Protein AF-A0A9R1WHS9-F1 (afdb_monomer)

Mean predicted aligned error: 9.02 Å

InterPro domains:
  IPR008528 Protein unc-13 homologue [PTHR31280] (26-143)
  IPR014772 Mammalian uncoordinated homology 13, domain 2 [PS51259] (1-86)
  IPR057984 PATROL1-like, C-terminal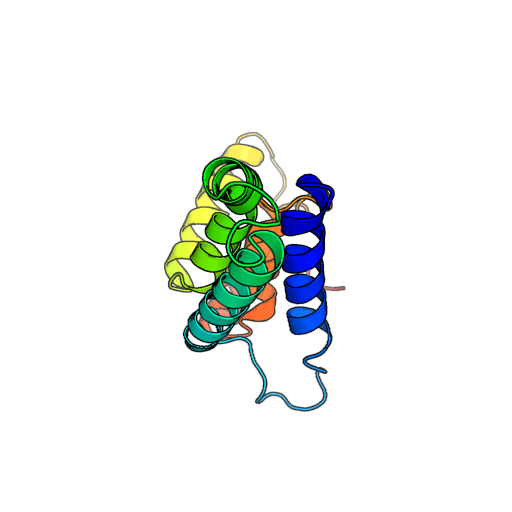 [PF25761] (26-144)

Radius of gyration: 17.11 Å; Cα contacts (8 Å, |Δi|>4): 121; chains: 1; bounding box: 42×26×51 Å

Secondary structure (DSSP, 8-state):
--TTHHHHHHHHHHHHHHHSS-TT-TT----TTHHHHHHHHHHHHHHHHHGGGTS--HHHHHHHTHHHHHHHHHHHS-HHHHHHHHHHHHHHHTTT---SSPPPPP--S---TT-HHHHHHHHHHT--HHHHHHHHH-TTS----

Sequence (145 aa):
MHPTLLPDLVLALIDVFSITQPKSNPAVVFTIQDSRGIEDDFKVIKDLFFANGDGLSMDVINKFSIVVRDVILLFGMETEAVVERFRWLTLEAYRSSPKSRLPLPATTGQWSLNDLNTLLRVLCYRNDDSVSKFFKKADNFPKKI

Foldseek 3Di:
DDLLVLCVVLVVVVVCVLPVQDPPDPPDFLALVCLVVSVVVSVVSLCVQCVVVPHDDPVSNVVSCPLVVLLSVLSNDDLVVLLVLLVVLQCVVCVPPPDLAREQFPPPVDGDNNGNNSSVSSLVRRPDPVSVVSVVVSPRYDPDD

Solvent-accessible surface area (backbone atoms only — not comparable to full-atom values): 8554 Å² total; per-residue (Å²): 134,69,70,73,51,55,37,54,51,52,52,49,48,50,53,46,57,66,60,72,50,57,90,83,44,101,83,68,53,56,45,54,72,52,27,53,55,54,51,52,52,49,50,54,53,51,48,62,49,22,44,94,72,79,47,48,55,68,68,59,52,55,64,46,36,48,59,50,53,42,50,45,48,60,48,50,46,59,69,66,60,54,50,52,52,46,50,53,54,47,49,66,77,44,70,84,58,93,59,85,49,54,75,78,59,70,85,76,90,63,77,43,86,85,37,62,42,39,48,50,50,55,50,64,46,36,71,38,71,68,51,52,50,47,58,62,71,40,78,24,54,79,94,74,133

Organism: Lactuca sativa (NCBI:txid4236)

pLDDT: mean 76.56, std 14.59, range [34.72, 94.06]

Structure (mmCIF, N/CA/C/O backbone):
data_AF-A0A9R1WHS9-F1
#
_entry.id   AF-A0A9R1WHS9-F1
#
loop_
_atom_site.group_PDB
_atom_site.id
_atom_site.type_symbol
_atom_site.label_atom_id
_atom_site.label_alt_id
_atom_site.label_comp_id
_atom_site.label_asym_id
_atom_site.label_entity_id
_atom_site.label_seq_id
_atom_site.pdbx_PDB_ins_code
_atom_site.Cartn_x
_atom_site.Cartn_y
_atom_site.Cartn_z
_atom_site.occupancy
_atom_site.B_iso_or_equiv
_atom_site.auth_seq_id
_atom_site.auth_comp_id
_atom_site.auth_asym_id
_atom_site.auth_atom_id
_atom_site.pdbx_PDB_model_num
ATOM 1 N N . MET A 1 1 ? 11.986 7.798 -19.659 1.00 65.06 1 MET A N 1
ATOM 2 C CA . MET A 1 1 ? 10.933 7.564 -18.646 1.00 65.06 1 MET A CA 1
ATOM 3 C C . MET A 1 1 ? 11.434 8.085 -17.305 1.00 65.06 1 MET A C 1
ATOM 5 O O . MET A 1 1 ? 12.583 7.809 -16.986 1.00 65.06 1 MET A O 1
ATOM 9 N N . HIS A 1 2 ? 10.664 8.890 -16.566 1.00 80.06 2 HIS A N 1
ATOM 10 C CA . HIS A 1 2 ? 11.130 9.426 -15.278 1.00 80.06 2 HIS A CA 1
ATOM 11 C C . HIS A 1 2 ? 10.824 8.425 -14.149 1.00 80.06 2 HIS A C 1
ATOM 13 O O . HIS A 1 2 ? 9.677 7.992 -14.034 1.00 80.06 2 HIS A O 1
ATOM 19 N N . PRO A 1 3 ? 11.803 8.039 -13.315 1.00 73.44 3 PRO A N 1
ATOM 20 C CA . PRO A 1 3 ? 11.651 6.917 -12.387 1.00 73.44 3 PRO A CA 1
ATOM 21 C C . PRO A 1 3 ? 10.694 7.195 -11.219 1.00 73.44 3 PRO A C 1
ATOM 23 O O . PRO A 1 3 ? 10.110 6.261 -10.678 1.00 73.44 3 PRO A O 1
ATOM 26 N N . THR A 1 4 ? 10.470 8.464 -10.863 1.00 81.19 4 THR A N 1
ATOM 27 C CA . THR A 1 4 ? 9.506 8.831 -9.808 1.00 81.19 4 THR A CA 1
ATOM 28 C C . THR A 1 4 ? 8.052 8.630 -10.228 1.00 81.19 4 THR A C 1
ATOM 30 O O . THR A 1 4 ? 7.197 8.528 -9.364 1.00 81.19 4 THR A O 1
ATOM 33 N N . LEU A 1 5 ? 7.765 8.531 -11.533 1.00 82.81 5 LEU A N 1
ATOM 34 C CA . LEU A 1 5 ? 6.397 8.342 -12.025 1.00 82.81 5 LEU A CA 1
ATOM 35 C C . LEU A 1 5 ? 5.852 6.947 -11.712 1.00 82.81 5 LEU A C 1
ATOM 37 O O . LEU A 1 5 ? 4.642 6.759 -11.718 1.00 82.81 5 LEU A O 1
ATOM 41 N N . LEU A 1 6 ? 6.729 5.968 -11.465 1.00 82.62 6 LEU A N 1
ATOM 42 C CA . LEU A 1 6 ? 6.330 4.600 -11.151 1.00 82.62 6 LEU A CA 1
ATOM 43 C C . LEU A 1 6 ? 5.479 4.530 -9.869 1.00 82.62 6 LEU A C 1
ATOM 45 O O . LEU A 1 6 ? 4.345 4.060 -9.956 1.00 82.62 6 LEU A O 1
ATOM 49 N N . PRO A 1 7 ? 5.966 4.983 -8.694 1.00 79.69 7 PRO A N 1
ATOM 50 C CA . PRO A 1 7 ? 5.157 4.963 -7.481 1.00 79.69 7 PRO A CA 1
ATOM 51 C C . PRO A 1 7 ? 3.916 5.848 -7.603 1.00 79.69 7 PRO A C 1
ATOM 53 O O . PRO A 1 7 ? 2.846 5.413 -7.191 1.00 79.69 7 PRO A O 1
ATOM 56 N N . ASP A 1 8 ? 4.020 7.026 -8.221 1.00 83.62 8 ASP A N 1
ATOM 57 C CA . ASP A 1 8 ? 2.880 7.937 -8.385 1.00 83.62 8 ASP A CA 1
ATOM 58 C C . ASP A 1 8 ? 1.750 7.290 -9.200 1.00 83.62 8 ASP A C 1
ATOM 60 O O . ASP A 1 8 ? 0.587 7.339 -8.802 1.00 83.62 8 ASP A O 1
ATOM 64 N N . LEU A 1 9 ? 2.091 6.628 -10.312 1.00 82.62 9 LEU A N 1
ATOM 65 C CA . LEU A 1 9 ? 1.131 5.932 -11.164 1.00 82.62 9 LEU A CA 1
ATOM 66 C C . LEU A 1 9 ? 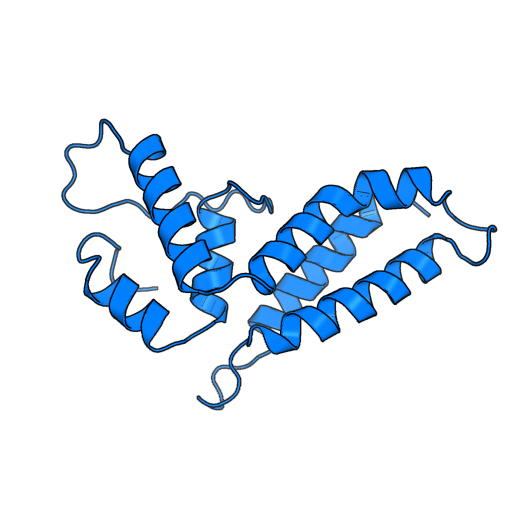0.455 4.780 -10.421 1.00 82.62 9 LEU A C 1
ATOM 68 O O . LEU A 1 9 ? -0.769 4.679 -10.433 1.00 82.62 9 LEU A O 1
ATOM 72 N N . VAL A 1 10 ? 1.235 3.907 -9.780 1.00 79.62 10 VAL A N 1
ATOM 73 C CA . VAL A 1 10 ? 0.672 2.714 -9.133 1.00 79.62 10 VAL A CA 1
ATOM 74 C C . VAL A 1 10 ? -0.180 3.097 -7.927 1.00 79.62 10 VAL A C 1
ATOM 76 O O . VAL A 1 10 ? -1.269 2.560 -7.753 1.00 79.62 10 VAL A O 1
ATOM 79 N N . LEU A 1 11 ? 0.266 4.056 -7.113 1.00 81.88 11 LEU A N 1
ATOM 80 C CA . LEU A 1 11 ? -0.497 4.511 -5.951 1.00 81.88 11 LEU A CA 1
ATOM 81 C C . LEU A 1 11 ? -1.773 5.248 -6.370 1.00 81.88 11 LEU A C 1
ATOM 83 O O . LEU A 1 11 ? -2.818 5.021 -5.766 1.00 81.88 11 LEU A O 1
ATOM 87 N N . ALA A 1 12 ? -1.729 6.047 -7.441 1.00 82.00 12 ALA A N 1
ATOM 88 C CA . ALA A 1 12 ? -2.932 6.650 -8.007 1.00 82.00 12 ALA A CA 1
ATOM 89 C C . ALA A 1 12 ? -3.913 5.589 -8.529 1.00 82.00 12 ALA A C 1
ATOM 91 O O . ALA A 1 12 ? -5.116 5.722 -8.318 1.00 82.00 12 ALA A O 1
ATOM 92 N N . LEU A 1 13 ? -3.424 4.518 -9.165 1.00 78.00 13 LEU A N 1
ATOM 93 C CA . LEU A 1 13 ? -4.268 3.396 -9.586 1.00 78.00 13 LEU A CA 1
ATOM 94 C C . LEU A 1 13 ? -4.893 2.673 -8.390 1.00 78.00 13 LEU A C 1
ATOM 96 O O . LEU A 1 13 ? -6.068 2.337 -8.458 1.00 78.00 13 LEU A O 1
ATOM 100 N N . ILE A 1 14 ? -4.160 2.486 -7.290 1.00 74.00 14 ILE A N 1
ATOM 101 C CA . ILE A 1 14 ? -4.696 1.902 -6.050 1.00 74.00 14 ILE A CA 1
ATOM 102 C C . ILE A 1 14 ? -5.778 2.805 -5.443 1.00 74.00 14 ILE A C 1
ATOM 104 O O . ILE A 1 14 ? -6.848 2.311 -5.081 1.00 74.00 14 ILE A O 1
ATOM 108 N N . ASP A 1 15 ? -5.543 4.118 -5.365 1.00 74.00 15 ASP A N 1
ATOM 109 C CA . ASP A 1 15 ? -6.543 5.093 -4.910 1.00 74.00 15 ASP A CA 1
ATOM 110 C C . ASP A 1 15 ? -7.800 5.036 -5.798 1.00 74.00 15 ASP A C 1
ATOM 112 O O . ASP A 1 15 ? -8.919 4.922 -5.294 1.00 74.00 15 ASP A O 1
ATOM 116 N N . VAL A 1 16 ? -7.633 5.043 -7.126 1.00 69.50 16 VAL A N 1
ATOM 117 C CA . VAL A 1 16 ? -8.740 4.953 -8.090 1.00 69.50 16 VAL A CA 1
ATOM 118 C C . VAL A 1 16 ? -9.470 3.623 -7.966 1.00 69.50 16 VAL A C 1
ATO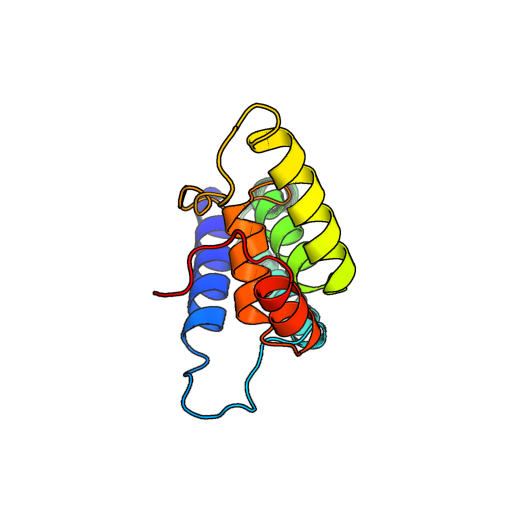M 120 O O . VAL A 1 16 ? -10.693 3.628 -7.882 1.00 69.50 16 VAL A O 1
ATOM 123 N N . PHE A 1 17 ? -8.770 2.493 -7.905 1.00 66.31 17 PHE A N 1
ATOM 124 C CA . PHE A 1 17 ? -9.375 1.170 -7.743 1.00 66.31 17 PHE A CA 1
ATOM 125 C C . PHE A 1 17 ? -10.201 1.099 -6.457 1.00 66.31 17 PHE A C 1
ATOM 127 O O . PHE A 1 17 ? -11.320 0.598 -6.460 1.00 66.31 17 PHE A O 1
ATOM 134 N N . SER A 1 18 ? -9.701 1.701 -5.380 1.00 63.62 18 SER A N 1
ATOM 135 C CA . SER A 1 18 ? -10.391 1.734 -4.092 1.00 63.62 18 SER A CA 1
ATOM 136 C C . SER A 1 18 ? -11.606 2.681 -4.070 1.00 63.62 18 SER A C 1
ATOM 138 O O . SER A 1 18 ? -12.555 2.443 -3.327 1.00 63.62 18 SER A O 1
ATOM 140 N N . ILE A 1 19 ? -11.606 3.754 -4.876 1.00 56.94 19 ILE A N 1
ATOM 141 C CA . ILE A 1 19 ? -12.713 4.732 -4.985 1.00 56.94 19 ILE A CA 1
ATOM 142 C C . ILE A 1 19 ? -13.778 4.292 -6.003 1.00 56.94 19 ILE A C 1
ATOM 144 O O . ILE A 1 19 ? -14.971 4.515 -5.800 1.00 56.94 19 ILE A O 1
ATOM 148 N N . THR A 1 20 ? -13.353 3.688 -7.113 1.00 51.19 20 THR A N 1
ATOM 149 C CA . THR A 1 20 ? -14.200 3.266 -8.246 1.00 51.19 20 THR A CA 1
ATOM 150 C C . THR A 1 20 ? -14.873 1.919 -8.029 1.00 51.19 20 THR A C 1
ATOM 152 O O . THR A 1 20 ? -15.478 1.383 -8.951 1.00 51.19 20 THR A O 1
ATOM 155 N N . GLN A 1 21 ? -14.827 1.400 -6.806 1.00 52.31 21 GLN A N 1
ATOM 156 C CA . GLN A 1 21 ? -15.741 0.386 -6.307 1.00 52.31 21 GLN A CA 1
ATOM 157 C C . GLN A 1 21 ? -16.946 1.151 -5.739 1.00 52.31 21 GLN A C 1
ATOM 159 O O . GLN A 1 21 ? -16.963 1.494 -4.552 1.00 52.31 21 GLN A O 1
ATOM 164 N N . PRO A 1 22 ? -17.916 1.570 -6.579 1.00 42.62 22 PRO A N 1
ATOM 165 C CA . PRO A 1 22 ? -19.041 2.350 -6.114 1.00 42.62 22 PRO A CA 1
ATOM 166 C C . PRO A 1 22 ? -19.747 1.582 -5.003 1.00 42.62 22 PRO A C 1
ATOM 168 O O . PRO A 1 22 ? -20.036 0.392 -5.127 1.00 42.62 22 PRO A O 1
ATOM 171 N N . LYS A 1 23 ? -20.130 2.314 -3.956 1.00 47.03 23 LYS A N 1
ATOM 172 C CA . LYS A 1 23 ? -21.115 1.920 -2.936 1.00 47.03 23 LYS A CA 1
ATOM 173 C C . LYS A 1 23 ? -22.511 1.626 -3.535 1.00 47.03 23 LYS A C 1
ATOM 175 O O . LYS A 1 23 ? -23.521 1.889 -2.892 1.00 47.03 23 LYS A O 1
ATOM 180 N N . SER A 1 24 ? -22.603 1.163 -4.781 1.00 42.38 24 SER A N 1
ATOM 181 C CA . SER A 1 24 ? -23.845 0.774 -5.444 1.00 42.38 24 SER A CA 1
ATOM 182 C C . SER A 1 24 ? -24.240 -0.666 -5.126 1.00 42.38 24 SER A C 1
ATOM 184 O O . SER A 1 24 ? -25.397 -1.024 -5.330 1.00 42.38 24 SER A O 1
ATOM 186 N N . ASN A 1 25 ? -23.331 -1.482 -4.583 1.00 47.41 25 ASN A N 1
ATOM 187 C CA . ASN A 1 25 ? -23.650 -2.823 -4.114 1.00 47.41 25 ASN A CA 1
ATOM 188 C C . ASN A 1 25 ? -22.837 -3.153 -2.844 1.00 47.41 25 ASN A C 1
ATOM 190 O O . ASN A 1 25 ? -21.610 -3.098 -2.897 1.00 47.41 25 ASN A O 1
ATOM 194 N N . PRO A 1 26 ? -23.468 -3.518 -1.710 1.00 50.62 26 PRO A N 1
ATOM 195 C CA . PRO A 1 26 ? -22.770 -3.934 -0.485 1.00 50.62 26 PRO A CA 1
ATOM 196 C C . PRO A 1 26 ? -21.863 -5.173 -0.647 1.00 50.62 26 PRO A C 1
ATOM 198 O O . PRO A 1 26 ? -21.194 -5.554 0.308 1.00 50.62 26 PRO A O 1
ATOM 201 N N . ALA A 1 27 ? -21.834 -5.796 -1.830 1.00 49.12 27 ALA A N 1
ATOM 202 C CA . ALA A 1 27 ? -21.053 -6.988 -2.141 1.00 49.12 27 ALA A CA 1
ATOM 203 C C . ALA A 1 27 ? -19.654 -6.737 -2.738 1.00 49.12 27 ALA A C 1
ATOM 205 O O . ALA A 1 27 ? -18.917 -7.705 -2.903 1.00 49.12 27 ALA A O 1
ATOM 206 N N . VAL A 1 28 ? -19.279 -5.501 -3.094 1.00 52.41 28 VAL A N 1
ATOM 207 C CA . VAL A 1 28 ? -17.969 -5.237 -3.721 1.00 52.41 28 VAL A CA 1
ATOM 208 C C . VAL A 1 28 ? -17.076 -4.517 -2.720 1.00 52.41 28 VAL A C 1
ATOM 210 O O . VAL A 1 28 ? -17.146 -3.307 -2.514 1.00 52.41 28 VAL A O 1
ATOM 213 N N . VAL A 1 29 ? -16.331 -5.337 -1.992 1.00 60.91 29 VAL A N 1
ATOM 214 C CA . VAL A 1 29 ? -15.460 -4.962 -0.887 1.00 60.91 29 VAL A CA 1
ATOM 215 C C . VAL A 1 29 ? -14.067 -5.431 -1.260 1.00 60.91 29 VAL A C 1
ATOM 217 O O . VAL A 1 29 ? -13.924 -6.562 -1.717 1.00 60.91 29 VAL A O 1
ATOM 220 N N . PHE A 1 30 ? -13.052 -4.589 -1.061 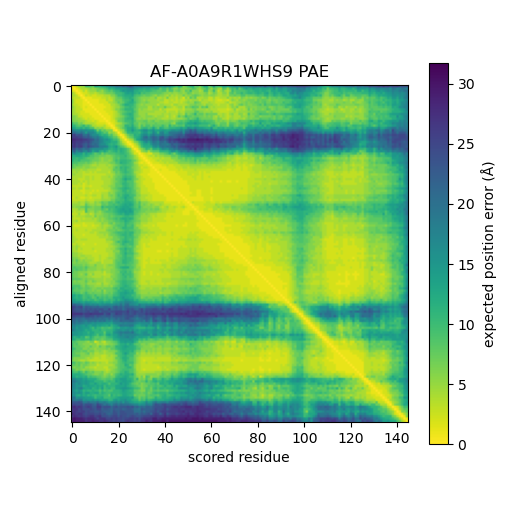1.00 63.91 30 PHE A N 1
ATOM 221 C CA . PHE A 1 30 ? -11.678 -5.007 -1.299 1.00 63.91 30 PHE A CA 1
ATOM 222 C C . PHE A 1 30 ? -11.326 -6.149 -0.342 1.00 63.91 30 PHE A C 1
ATOM 224 O O . PHE A 1 30 ? -11.285 -5.965 0.878 1.00 63.91 30 PHE A O 1
ATOM 231 N N . THR A 1 31 ? -11.071 -7.329 -0.887 1.00 69.69 31 THR A N 1
ATOM 232 C CA . THR A 1 31 ? -10.686 -8.508 -0.120 1.00 69.69 31 THR A CA 1
ATOM 233 C C . THR A 1 31 ? -9.171 -8.667 -0.103 1.00 69.69 31 THR A C 1
ATOM 235 O O . THR A 1 31 ? -8.449 -8.164 -0.958 1.00 69.69 31 THR A O 1
ATOM 238 N N . ILE A 1 32 ? -8.665 -9.450 0.848 1.00 77.75 32 ILE A N 1
ATOM 239 C CA . ILE A 1 32 ? -7.251 -9.851 0.859 1.00 77.75 32 ILE A CA 1
ATOM 240 C C . ILE A 1 32 ? -6.879 -10.587 -0.445 1.00 77.75 32 ILE A C 1
ATOM 242 O O . ILE A 1 32 ? -5.740 -10.514 -0.888 1.00 77.75 32 ILE A O 1
ATOM 246 N N . GLN A 1 33 ? -7.826 -11.267 -1.106 1.00 76.50 33 GLN A N 1
ATOM 247 C CA . GLN A 1 33 ? -7.557 -11.952 -2.374 1.00 76.50 33 GLN A CA 1
ATOM 248 C C . GLN A 1 33 ? -7.270 -10.973 -3.520 1.00 76.50 33 GLN A C 1
ATOM 250 O O . GLN A 1 33 ? -6.413 -11.265 -4.357 1.00 76.50 33 GLN A O 1
ATOM 255 N N . ASP A 1 34 ? -7.901 -9.797 -3.513 1.00 79.38 34 ASP A N 1
ATOM 256 C CA . ASP A 1 34 ? -7.686 -8.755 -4.523 1.00 79.38 34 ASP A CA 1
ATOM 257 C C . ASP A 1 34 ? -6.264 -8.175 -4.463 1.00 79.38 34 ASP A C 1
ATOM 259 O O . ASP A 1 34 ? -5.751 -7.675 -5.466 1.00 79.38 34 ASP A O 1
ATOM 263 N N . SER A 1 35 ? -5.561 -8.319 -3.329 1.00 82.69 35 SER A N 1
ATOM 264 C CA . SER A 1 35 ? -4.161 -7.894 -3.211 1.00 82.69 35 SER A CA 1
ATOM 265 C C . SER A 1 35 ? -3.237 -8.648 -4.170 1.00 82.69 35 SER A C 1
ATOM 267 O O . SER A 1 35 ? -2.228 -8.091 -4.596 1.00 82.69 35 SER A O 1
ATOM 269 N N . ARG A 1 36 ? -3.576 -9.896 -4.534 1.00 83.94 36 ARG A N 1
ATOM 270 C CA . ARG A 1 36 ? -2.810 -10.678 -5.518 1.00 83.94 36 ARG A CA 1
ATOM 271 C C . ARG A 1 36 ? -2.942 -10.092 -6.918 1.00 83.94 36 ARG A C 1
ATOM 273 O O . ARG A 1 36 ? -1.943 -9.989 -7.617 1.00 83.94 36 ARG A O 1
ATOM 280 N N . GLY A 1 37 ? -4.148 -9.654 -7.285 1.00 84.88 37 GLY A N 1
ATOM 281 C CA . GLY A 1 37 ? -4.390 -8.967 -8.553 1.00 84.88 37 GLY A CA 1
ATOM 282 C C . GLY A 1 37 ? -3.565 -7.686 -8.660 1.00 84.88 37 GLY A C 1
ATOM 283 O O . GLY A 1 37 ? -2.849 -7.502 -9.637 1.00 84.88 37 GLY A O 1
ATOM 284 N N . ILE A 1 38 ? -3.558 -6.865 -7.601 1.00 84.56 38 ILE A N 1
ATOM 285 C CA . ILE A 1 38 ? -2.725 -5.651 -7.554 1.00 84.56 38 ILE A CA 1
ATOM 286 C C . ILE A 1 38 ? -1.231 -5.991 -7.672 1.00 84.56 38 ILE A C 1
ATOM 288 O O . ILE A 1 38 ? -0.483 -5.275 -8.337 1.00 84.56 38 ILE A O 1
ATOM 292 N N . GLU A 1 39 ? -0.769 -7.068 -7.031 1.00 89.12 39 GLU A N 1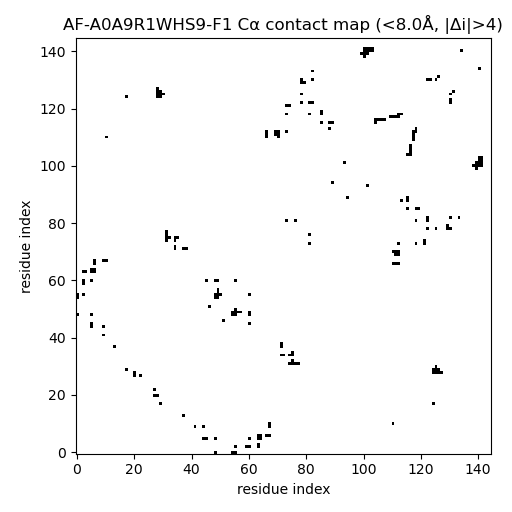
ATOM 293 C CA . GLU A 1 39 ? 0.628 -7.494 -7.132 1.00 89.12 39 GLU A CA 1
ATOM 294 C C . GLU A 1 39 ? 1.011 -7.906 -8.562 1.00 89.12 39 GLU A C 1
ATOM 296 O O . GLU A 1 39 ? 2.098 -7.560 -9.034 1.00 89.12 39 GLU A O 1
ATOM 301 N N . ASP A 1 40 ? 0.129 -8.619 -9.259 1.00 89.38 40 ASP A N 1
ATOM 302 C CA . ASP A 1 40 ? 0.354 -9.039 -10.641 1.00 89.38 40 ASP A CA 1
ATOM 303 C C . ASP A 1 40 ? 0.311 -7.852 -11.611 1.00 89.38 40 ASP A C 1
ATOM 305 O O . ASP A 1 40 ? 1.230 -7.695 -12.419 1.00 89.38 40 ASP A O 1
ATOM 309 N N . ASP A 1 41 ? -0.650 -6.940 -11.454 1.00 88.56 41 ASP A N 1
ATOM 310 C CA . ASP A 1 41 ? -0.694 -5.680 -12.204 1.00 88.56 41 ASP A CA 1
ATOM 311 C C . ASP A 1 41 ? 0.579 -4.857 -11.972 1.00 88.56 41 ASP A C 1
ATOM 313 O O . ASP A 1 41 ? 1.176 -4.306 -12.901 1.00 88.56 41 ASP A O 1
ATOM 317 N N . PHE A 1 42 ? 1.069 -4.822 -10.733 1.00 90.75 42 PHE A N 1
ATOM 318 C CA . PHE A 1 42 ? 2.309 -4.135 -10.408 1.00 90.75 42 PHE A CA 1
ATOM 319 C C . PHE A 1 42 ? 3.534 -4.761 -11.091 1.00 90.75 42 PHE A C 1
ATOM 321 O O . PHE A 1 42 ? 4.447 -4.033 -11.493 1.00 90.75 42 PHE A O 1
ATOM 328 N N . LYS A 1 43 ? 3.576 -6.088 -11.274 1.00 91.94 43 LYS A N 1
ATOM 329 C CA . LYS A 1 43 ? 4.634 -6.747 -12.065 1.00 91.94 43 LYS A CA 1
ATOM 330 C C . LYS A 1 43 ? 4.599 -6.274 -13.515 1.00 91.94 43 LYS A C 1
ATOM 332 O O . LYS A 1 43 ? 5.634 -5.832 -14.006 1.00 91.94 43 LYS A O 1
ATOM 337 N N . VAL A 1 44 ? 3.419 -6.251 -14.134 1.00 92.06 44 VAL A N 1
ATOM 338 C CA . VAL A 1 44 ? 3.237 -5.762 -15.512 1.00 92.06 44 VAL A CA 1
ATOM 339 C C . VAL A 1 44 ? 3.686 -4.306 -15.649 1.00 92.06 44 VAL A C 1
ATOM 341 O O . VAL A 1 44 ? 4.385 -3.955 -16.599 1.00 92.06 44 VAL A O 1
ATOM 344 N N . ILE A 1 45 ? 3.353 -3.450 -14.678 1.00 90.06 45 ILE A N 1
ATOM 345 C CA . ILE A 1 45 ? 3.786 -2.046 -14.689 1.00 90.06 45 ILE A CA 1
ATOM 346 C C . ILE A 1 45 ? 5.313 -1.945 -14.568 1.00 90.06 45 ILE A C 1
ATOM 348 O O . ILE A 1 45 ? 5.928 -1.166 -15.293 1.00 90.06 45 ILE A O 1
ATOM 352 N N . LYS A 1 46 ? 5.968 -2.737 -13.709 1.00 91.94 46 LYS A N 1
ATOM 353 C CA . LYS A 1 46 ? 7.443 -2.754 -13.653 1.00 91.94 46 LYS A CA 1
ATOM 354 C C . LYS A 1 46 ? 8.057 -3.183 -14.985 1.00 91.94 46 LYS A C 1
ATOM 356 O O . LYS A 1 46 ? 9.024 -2.558 -15.416 1.00 91.94 46 LYS A O 1
ATOM 361 N N . ASP A 1 47 ? 7.489 -4.190 -15.638 1.00 92.94 47 ASP A N 1
ATOM 362 C CA . ASP A 1 47 ? 7.973 -4.678 -16.932 1.00 92.94 47 ASP A CA 1
ATOM 363 C C . ASP A 1 47 ? 7.805 -3.618 -18.031 1.00 92.94 47 ASP A C 1
ATOM 365 O O . ASP A 1 47 ? 8.706 -3.430 -18.850 1.00 92.94 47 ASP A O 1
ATOM 369 N N . LEU A 1 48 ? 6.722 -2.831 -17.990 1.00 91.81 48 LEU A N 1
ATOM 370 C CA . LEU A 1 48 ? 6.534 -1.668 -18.864 1.00 91.81 48 LEU A CA 1
ATOM 371 C C . LEU A 1 48 ? 7.631 -0.611 -18.659 1.00 91.81 48 LEU A C 1
ATOM 373 O O . LEU A 1 48 ? 8.137 -0.059 -19.633 1.00 91.81 48 LEU A O 1
ATOM 377 N N . PHE A 1 49 ? 8.015 -0.327 -17.409 1.00 90.00 49 PHE A N 1
ATOM 378 C CA . PHE A 1 49 ? 9.099 0.620 -17.117 1.00 90.00 49 PHE A CA 1
ATOM 379 C C . PHE A 1 49 ? 10.490 0.066 -17.458 1.00 90.00 49 PHE A C 1
ATOM 381 O O . PHE A 1 49 ? 11.397 0.845 -17.761 1.00 90.00 49 PHE A O 1
ATOM 388 N N . PHE A 1 50 ? 10.664 -1.257 -17.412 1.00 94.06 50 PHE A N 1
ATOM 389 C CA . PHE A 1 50 ? 11.883 -1.940 -17.846 1.00 94.06 50 PHE A CA 1
ATOM 390 C C . PHE A 1 50 ? 12.014 -1.963 -19.376 1.00 94.06 50 PHE A C 1
ATOM 392 O O . PHE A 1 50 ? 13.126 -1.862 -19.893 1.00 94.06 50 PHE A O 1
ATOM 399 N N . ALA A 1 51 ? 10.888 -2.060 -20.092 1.00 93.38 51 ALA A N 1
ATOM 400 C CA . ALA A 1 51 ? 10.792 -2.038 -21.552 1.00 93.38 51 ALA A CA 1
ATOM 401 C C . ALA A 1 51 ? 11.787 -2.994 -22.240 1.00 93.38 51 ALA A C 1
ATOM 403 O O . ALA A 1 51 ? 12.542 -2.591 -23.118 1.00 93.38 51 ALA A O 1
ATOM 404 N N . ASN A 1 52 ? 11.834 -4.259 -21.802 1.00 90.44 52 ASN A N 1
ATOM 405 C CA . ASN A 1 52 ? 12.767 -5.287 -22.296 1.00 90.44 52 ASN A CA 1
ATOM 406 C C . ASN A 1 52 ? 14.262 -4.886 -22.283 1.00 90.44 52 ASN A C 1
ATOM 408 O O . ASN A 1 52 ? 15.061 -5.463 -23.017 1.00 90.44 52 ASN A O 1
ATOM 412 N N . GLY A 1 53 ? 14.655 -3.943 -21.422 1.00 90.19 53 GLY A N 1
ATOM 413 C CA . GLY A 1 53 ? 16.031 -3.451 -21.306 1.00 90.19 53 GLY A CA 1
ATOM 414 C C . GLY A 1 53 ? 16.277 -2.097 -21.973 1.00 90.19 53 GLY A C 1
ATOM 415 O O . GLY A 1 53 ? 17.309 -1.487 -21.703 1.00 90.19 53 GLY A O 1
ATOM 416 N N . ASP A 1 54 ? 15.321 -1.587 -22.754 1.00 91.88 54 ASP A N 1
ATOM 417 C CA . ASP A 1 54 ? 15.394 -0.257 -23.379 1.00 91.88 54 ASP A CA 1
ATOM 418 C C . ASP A 1 54 ? 14.921 0.869 -22.432 1.00 91.88 54 ASP A C 1
ATOM 420 O O . ASP A 1 54 ? 15.005 2.057 -22.757 1.00 91.88 54 ASP A O 1
ATOM 424 N N . GLY A 1 55 ? 14.391 0.507 -21.256 1.00 91.69 55 GLY A N 1
ATOM 425 C CA . GLY A 1 55 ? 13.828 1.412 -20.256 1.00 91.69 55 GLY A CA 1
ATOM 426 C C . GLY A 1 55 ? 14.747 1.679 -19.059 1.00 91.69 55 GLY A C 1
ATOM 427 O O . GLY A 1 55 ? 15.951 1.897 -19.182 1.00 91.69 55 GLY A O 1
ATOM 428 N N . LEU A 1 56 ? 14.156 1.731 -17.863 1.00 92.44 56 LEU A N 1
ATOM 429 C CA . LEU A 1 56 ? 14.897 1.895 -16.609 1.00 92.44 56 LEU A CA 1
ATOM 430 C C . LEU A 1 56 ? 15.540 0.574 -16.176 1.00 92.44 56 LEU A C 1
ATOM 432 O O . LEU A 1 56 ? 14.971 -0.497 -16.375 1.00 92.44 56 LEU A O 1
ATOM 436 N N . SER A 1 57 ? 16.685 0.641 -15.490 1.00 93.56 57 SER A N 1
ATOM 437 C CA . SER A 1 57 ? 17.268 -0.557 -14.884 1.00 93.56 57 SER A CA 1
ATOM 438 C C . SER A 1 57 ? 16.374 -1.110 -13.772 1.00 93.56 57 SER A C 1
ATOM 440 O O . SER A 1 57 ? 15.702 -0.364 -13.049 1.00 93.56 57 SER A O 1
ATOM 442 N N . MET A 1 58 ? 16.411 -2.432 -13.589 1.00 91.00 58 MET A N 1
ATOM 443 C CA . MET A 1 58 ? 15.629 -3.100 -12.548 1.00 91.00 58 MET A CA 1
ATOM 444 C C . MET A 1 58 ? 15.987 -2.587 -11.142 1.00 91.00 58 MET A C 1
ATOM 446 O O . MET A 1 58 ? 15.108 -2.482 -10.292 1.00 91.00 58 MET A O 1
ATOM 450 N N . ASP A 1 59 ? 17.237 -2.178 -10.898 1.00 93.19 59 ASP A N 1
ATOM 451 C CA . ASP A 1 59 ? 17.653 -1.572 -9.625 1.00 93.19 59 ASP A CA 1
ATOM 452 C C . ASP A 1 59 ? 16.940 -0.246 -9.344 1.00 93.19 59 ASP A C 1
ATOM 454 O O . ASP A 1 59 ? 16.454 -0.014 -8.234 1.00 93.19 59 ASP A O 1
ATOM 458 N N . VAL A 1 60 ? 16.826 0.620 -10.358 1.00 91.56 60 VAL A N 1
ATOM 459 C CA . VAL A 1 60 ? 16.107 1.895 -10.239 1.00 91.56 60 VAL A CA 1
ATOM 460 C C . VAL A 1 60 ? 14.621 1.628 -10.014 1.00 91.56 60 VAL A C 1
ATOM 462 O O . VAL A 1 60 ? 14.037 2.180 -9.083 1.00 91.56 60 VAL A O 1
ATOM 465 N N . ILE A 1 61 ? 14.022 0.733 -10.799 1.00 91.06 61 ILE A N 1
ATOM 466 C CA . ILE A 1 61 ? 12.615 0.337 -10.650 1.00 91.06 61 ILE A CA 1
ATOM 467 C C . ILE A 1 61 ? 12.360 -0.191 -9.234 1.00 91.06 61 ILE A C 1
ATOM 469 O O . ILE A 1 61 ? 11.450 0.282 -8.553 1.00 91.06 61 ILE A O 1
ATOM 473 N N . ASN A 1 62 ? 13.190 -1.116 -8.749 1.00 91.81 62 ASN A N 1
ATOM 474 C CA . ASN A 1 62 ? 13.091 -1.690 -7.408 1.00 91.81 62 ASN A CA 1
ATOM 475 C C . ASN A 1 62 ? 13.203 -0.623 -6.313 1.00 91.81 62 ASN A C 1
ATOM 477 O O . ASN A 1 62 ? 12.437 -0.665 -5.351 1.00 91.81 62 ASN A O 1
ATOM 481 N N . LYS A 1 63 ? 14.103 0.353 -6.473 1.00 91.44 63 LYS A N 1
ATOM 482 C CA . LYS A 1 63 ? 14.283 1.457 -5.523 1.00 91.44 63 LYS A CA 1
ATOM 483 C C . LYS A 1 63 ? 13.031 2.329 -5.398 1.00 91.44 63 LYS A C 1
ATOM 485 O O . LYS A 1 63 ? 12.627 2.651 -4.286 1.00 91.44 63 LYS A O 1
ATOM 490 N N . PHE A 1 64 ? 12.403 2.697 -6.513 1.00 88.06 64 PHE A N 1
ATOM 491 C CA . PHE A 1 64 ? 11.184 3.518 -6.499 1.00 88.06 64 PHE A CA 1
ATOM 492 C C . PHE A 1 64 ? 9.911 2.710 -6.197 1.00 88.06 64 PHE A C 1
ATOM 494 O O . PHE A 1 64 ? 8.873 3.279 -5.881 1.00 88.06 64 PHE A O 1
ATOM 501 N N . SER A 1 65 ? 10.008 1.380 -6.224 1.00 90.62 65 SER A N 1
ATOM 502 C CA . SER A 1 65 ? 8.919 0.445 -5.927 1.00 90.62 65 SER A CA 1
ATOM 503 C C . SER A 1 65 ? 8.670 0.199 -4.437 1.00 90.62 65 SER A C 1
ATOM 505 O O . SER A 1 65 ? 7.692 -0.467 -4.112 1.00 90.62 65 SER A O 1
ATOM 507 N N . ILE A 1 66 ? 9.546 0.660 -3.536 1.00 91.19 66 ILE A N 1
ATOM 508 C CA . ILE A 1 66 ? 9.505 0.282 -2.110 1.00 91.19 66 ILE A CA 1
ATOM 509 C C . I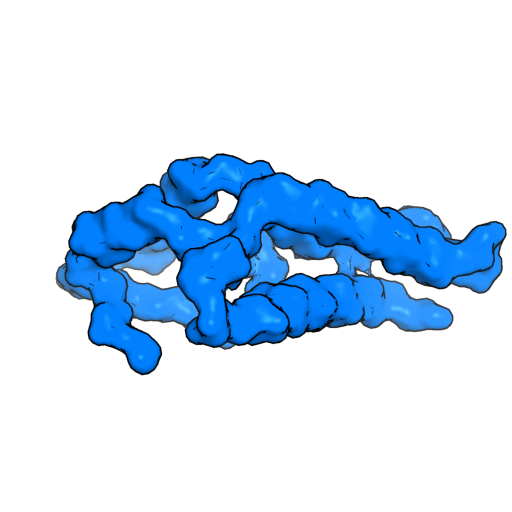LE A 1 66 ? 8.140 0.604 -1.492 1.00 91.19 66 ILE A C 1
ATOM 511 O O . ILE A 1 66 ? 7.469 -0.301 -1.009 1.00 91.19 66 ILE A O 1
ATOM 515 N N . VAL A 1 67 ? 7.688 1.857 -1.609 1.00 88.56 67 VAL A N 1
ATOM 516 C CA . VAL A 1 67 ? 6.404 2.306 -1.043 1.00 88.56 67 VAL A CA 1
ATOM 517 C C . VAL A 1 67 ? 5.222 1.534 -1.632 1.00 88.56 67 VAL A C 1
ATOM 519 O O . VAL A 1 67 ? 4.277 1.209 -0.923 1.00 88.56 67 VAL A O 1
ATOM 522 N N . VAL A 1 68 ? 5.277 1.191 -2.919 1.00 88.50 68 VAL A N 1
ATOM 523 C CA . VAL A 1 68 ? 4.213 0.423 -3.575 1.00 88.50 68 VAL A CA 1
ATOM 524 C C . VAL A 1 68 ? 4.142 -1.000 -3.024 1.00 88.50 68 VAL A C 1
ATOM 526 O O . VAL A 1 68 ? 3.060 -1.465 -2.684 1.00 88.50 68 VAL A O 1
ATOM 529 N N . ARG A 1 69 ? 5.284 -1.686 -2.889 1.00 90.94 69 ARG A N 1
ATOM 530 C CA . ARG A 1 69 ? 5.343 -3.045 -2.315 1.00 90.94 69 ARG A CA 1
ATOM 531 C C . ARG A 1 69 ? 4.826 -3.070 -0.891 1.00 90.94 69 ARG A C 1
ATOM 533 O O . ARG A 1 69 ? 4.072 -3.960 -0.525 1.00 90.94 69 ARG A O 1
ATOM 540 N N . ASP A 1 70 ? 5.225 -2.072 -0.127 1.00 91.25 70 ASP A N 1
ATOM 541 C CA . ASP A 1 70 ? 4.784 -1.830 1.233 1.00 91.25 70 ASP A CA 1
ATOM 542 C C . ASP A 1 70 ? 3.256 -1.677 1.313 1.00 91.25 70 ASP A C 1
ATOM 544 O O . ASP A 1 70 ? 2.590 -2.344 2.104 1.00 91.25 70 ASP A O 1
ATOM 548 N N . VAL A 1 71 ? 2.665 -0.854 0.448 1.00 88.31 71 VAL A N 1
ATOM 549 C CA . VAL A 1 71 ? 1.207 -0.686 0.390 1.00 88.31 71 VAL A CA 1
ATOM 550 C C . VAL A 1 71 ? 0.509 -1.978 -0.038 1.00 88.31 71 VAL A C 1
ATOM 552 O O . VAL A 1 71 ? -0.443 -2.389 0.620 1.00 88.31 71 VAL A O 1
ATOM 555 N N . ILE A 1 72 ? 0.993 -2.660 -1.079 1.00 88.75 72 ILE A N 1
ATOM 556 C CA . ILE A 1 72 ? 0.440 -3.951 -1.529 1.00 88.75 72 ILE A CA 1
ATOM 557 C C . ILE A 1 72 ? 0.493 -4.984 -0.398 1.00 88.75 72 ILE A C 1
ATOM 559 O O . ILE A 1 72 ? -0.487 -5.694 -0.169 1.00 88.75 72 ILE A O 1
ATOM 563 N N . LEU A 1 73 ? 1.595 -5.021 0.359 1.00 90.44 73 LEU A N 1
ATOM 564 C CA . LEU A 1 73 ? 1.727 -5.870 1.537 1.00 90.44 73 LEU A CA 1
ATOM 565 C C . LEU A 1 73 ? 0.623 -5.560 2.551 1.00 90.44 73 LEU A C 1
ATOM 567 O O . LEU A 1 73 ? -0.043 -6.490 2.994 1.00 90.44 73 LEU A O 1
ATOM 571 N N . LEU A 1 74 ? 0.376 -4.282 2.876 1.00 89.19 74 LEU A N 1
ATOM 572 C CA . LEU A 1 74 ? -0.724 -3.907 3.775 1.00 89.19 74 LEU A CA 1
ATOM 573 C C . LEU A 1 74 ? -2.070 -4.405 3.269 1.00 89.19 74 LEU A C 1
ATOM 575 O O . LEU A 1 74 ? -2.844 -4.915 4.070 1.00 89.19 74 LEU A O 1
ATOM 579 N N . PHE A 1 75 ? -2.343 -4.289 1.968 1.00 85.25 75 PHE A N 1
ATOM 580 C CA . PHE A 1 75 ? -3.577 -4.794 1.372 1.00 85.25 75 PHE A CA 1
ATOM 581 C C . PHE A 1 75 ? -3.698 -6.322 1.464 1.00 85.25 75 PHE A C 1
ATOM 583 O O . PHE A 1 75 ? -4.817 -6.808 1.621 1.00 85.25 75 PHE A O 1
ATOM 590 N N . GLY A 1 76 ? -2.581 -7.053 1.480 1.00 87.62 76 GLY A N 1
ATOM 591 C CA . GLY A 1 76 ? -2.529 -8.506 1.667 1.00 87.62 76 GLY A CA 1
ATOM 592 C C . GLY A 1 76 ? -2.479 -9.006 3.121 1.00 87.62 76 GLY A C 1
ATOM 593 O O . GLY A 1 76 ? -2.563 -10.209 3.345 1.00 87.62 76 GLY A O 1
ATOM 594 N N . MET A 1 77 ? -2.329 -8.135 4.127 1.00 89.88 77 MET A N 1
ATOM 595 C CA . MET A 1 77 ? -2.279 -8.556 5.540 1.00 89.88 77 MET A CA 1
ATOM 596 C C . MET A 1 77 ? -3.656 -8.959 6.081 1.00 89.88 77 MET A C 1
ATOM 598 O O . MET A 1 77 ? -4.669 -8.424 5.651 1.00 89.88 77 MET A O 1
ATOM 602 N N . GLU A 1 78 ? -3.720 -9.798 7.113 1.00 88.56 78 GLU A N 1
ATOM 603 C CA . GLU A 1 78 ? -4.974 -10.044 7.841 1.00 88.56 78 GLU A CA 1
ATOM 604 C C . GLU A 1 78 ? -5.518 -8.765 8.493 1.00 88.56 78 GLU A C 1
ATOM 606 O O . GLU A 1 78 ? -4.755 -7.925 8.977 1.00 88.56 78 GLU A O 1
ATOM 611 N N . THR A 1 79 ? -6.843 -8.599 8.522 1.00 85.62 79 THR A N 1
ATOM 612 C CA . THR A 1 79 ? -7.474 -7.374 9.053 1.00 85.62 79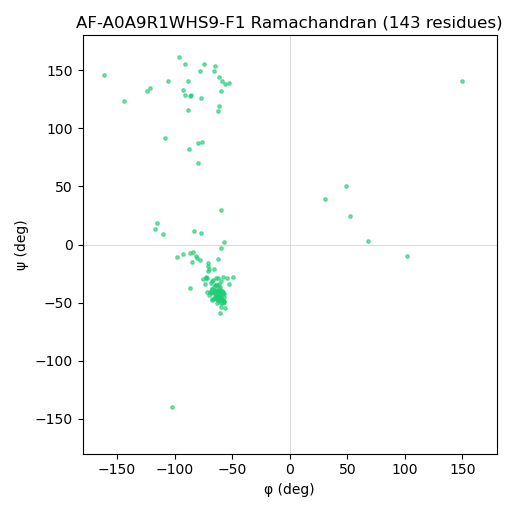 THR A CA 1
ATOM 613 C C . THR A 1 79 ? -7.108 -7.110 10.506 1.00 85.62 79 THR A C 1
ATOM 615 O O . THR A 1 79 ? -6.786 -5.975 10.853 1.00 85.62 79 THR A O 1
ATOM 618 N N . GLU A 1 80 ? -7.057 -8.150 11.337 1.00 86.00 80 GLU A N 1
ATOM 619 C CA . GLU A 1 80 ? -6.644 -8.018 12.737 1.00 86.00 80 GLU A CA 1
ATOM 620 C C . GLU A 1 80 ? -5.199 -7.514 12.870 1.00 86.00 80 GLU A C 1
ATOM 622 O O . GLU A 1 80 ? -4.925 -6.652 13.700 1.00 86.00 80 GLU A O 1
ATOM 627 N N . ALA A 1 81 ? -4.286 -7.946 11.994 1.00 89.94 81 ALA A N 1
ATOM 628 C CA . ALA A 1 81 ? -2.899 -7.484 12.015 1.00 89.94 81 ALA A CA 1
ATOM 629 C C . ALA A 1 81 ? -2.779 -5.995 11.634 1.00 89.94 81 ALA A C 1
ATOM 631 O O . ALA A 1 81 ? -2.001 -5.248 12.236 1.00 89.94 81 ALA A O 1
ATOM 632 N N . VAL A 1 82 ? -3.582 -5.535 10.666 1.00 89.38 82 VAL A N 1
ATOM 633 C CA . VAL A 1 82 ? -3.663 -4.109 10.301 1.00 89.38 82 VAL A CA 1
ATOM 634 C C . VAL A 1 82 ? -4.258 -3.293 11.457 1.00 89.38 82 VAL A C 1
ATOM 636 O O . VAL A 1 82 ? -3.740 -2.223 11.786 1.00 89.38 82 VAL A O 1
ATOM 639 N N . VAL A 1 83 ? -5.294 -3.812 12.126 1.00 86.12 83 VAL A N 1
ATOM 640 C CA . VAL A 1 83 ? -5.912 -3.197 13.314 1.00 86.12 83 VAL A CA 1
ATOM 641 C C . VAL A 1 83 ? -4.926 -3.085 14.479 1.00 86.12 83 VAL A C 1
ATOM 643 O O . VAL A 1 83 ? -4.835 -2.028 15.106 1.00 86.12 83 VAL A O 1
ATOM 646 N N . GLU A 1 84 ? -4.179 -4.144 14.790 1.00 88.25 84 GLU A N 1
ATOM 647 C CA . GLU A 1 84 ? -3.178 -4.148 15.861 1.00 88.25 84 GLU A CA 1
ATOM 648 C C . GLU A 1 84 ? -2.071 -3.131 15.603 1.00 88.25 84 GLU A C 1
ATOM 650 O O . GLU A 1 84 ? -1.748 -2.326 16.482 1.00 88.25 84 GLU A O 1
ATOM 655 N N . ARG A 1 85 ? -1.546 -3.101 14.375 1.00 90.12 85 ARG A N 1
ATOM 656 C CA . ARG A 1 85 ? -0.553 -2.104 13.968 1.00 90.12 85 ARG A CA 1
ATOM 657 C C . ARG A 1 85 ? -1.099 -0.685 14.108 1.00 90.12 85 ARG A C 1
ATOM 659 O O . ARG A 1 85 ? -0.423 0.182 14.662 1.00 90.12 85 ARG A O 1
ATOM 666 N N . PHE A 1 86 ? -2.326 -0.450 13.649 1.00 87.12 86 PHE A N 1
ATOM 667 C CA . PHE A 1 86 ? -2.979 0.849 13.770 1.00 87.12 86 PHE A CA 1
ATOM 668 C C . PHE A 1 86 ? -3.158 1.267 15.239 1.00 87.12 86 PHE A C 1
ATOM 670 O O . PHE A 1 86 ? -2.866 2.412 15.588 1.00 87.12 86 PHE A O 1
ATOM 677 N N . ARG A 1 87 ? -3.554 0.344 16.129 1.00 83.88 87 ARG A N 1
ATOM 678 C CA . ARG A 1 87 ? -3.641 0.596 17.580 1.00 83.88 87 ARG A CA 1
ATOM 679 C C . ARG A 1 87 ? -2.293 0.975 18.176 1.00 83.88 87 ARG A C 1
ATOM 681 O O . ARG A 1 87 ? -2.229 1.944 18.926 1.00 83.88 87 ARG A O 1
ATOM 688 N N . TRP A 1 88 ? -1.236 0.237 17.845 1.00 85.81 88 TRP A N 1
ATOM 689 C CA . TRP A 1 88 ? 0.106 0.498 18.364 1.00 85.81 88 TRP A CA 1
ATOM 690 C C . TRP A 1 88 ? 0.609 1.890 17.962 1.00 85.81 88 TRP A C 1
ATOM 692 O O . TRP A 1 88 ? 1.001 2.675 18.822 1.00 85.81 88 TRP A O 1
ATOM 702 N N . LEU A 1 89 ? 0.490 2.247 16.680 1.00 86.25 89 LEU A N 1
ATOM 703 C CA . LEU A 1 89 ? 0.886 3.572 16.185 1.00 86.25 89 LEU A CA 1
ATOM 704 C C . LEU A 1 89 ? 0.032 4.699 16.771 1.00 86.25 89 LEU A C 1
ATOM 706 O O . LEU A 1 89 ? 0.532 5.786 17.039 1.00 86.25 89 LEU A O 1
ATOM 710 N N . THR A 1 90 ? -1.254 4.439 17.000 1.00 81.69 90 THR A N 1
ATOM 711 C CA . THR A 1 90 ? -2.161 5.389 17.651 1.00 81.69 90 THR A CA 1
ATOM 712 C C . THR A 1 90 ? -1.737 5.630 19.100 1.00 81.69 90 THR A C 1
ATOM 714 O O . THR A 1 90 ? -1.667 6.775 19.539 1.00 81.69 90 THR A O 1
ATOM 717 N N . LEU A 1 91 ? -1.420 4.570 19.850 1.00 81.31 91 LEU A N 1
ATOM 718 C CA . LEU A 1 91 ? -0.921 4.689 21.222 1.00 81.31 91 LEU A CA 1
ATOM 719 C C . LEU A 1 91 ? 0.392 5.471 21.279 1.00 81.31 91 LEU A C 1
ATOM 721 O O . LEU A 1 91 ? 0.563 6.288 22.179 1.00 81.31 91 LEU A O 1
ATOM 725 N N . GLU A 1 92 ? 1.289 5.262 20.316 1.00 82.50 92 GLU A N 1
ATOM 726 C CA . GLU A 1 92 ? 2.548 6.003 20.236 1.00 82.50 92 GLU A CA 1
ATOM 727 C C . GLU A 1 92 ? 2.317 7.487 19.916 1.00 82.50 92 GLU A C 1
ATOM 729 O O . GLU A 1 92 ? 2.824 8.362 20.617 1.00 82.50 92 GLU A O 1
ATOM 734 N N . ALA A 1 93 ? 1.491 7.781 18.907 1.00 77.00 93 ALA A N 1
ATOM 735 C CA . ALA A 1 93 ? 1.212 9.144 18.456 1.00 77.00 93 ALA A CA 1
ATOM 736 C C . ALA A 1 93 ? 0.435 9.978 19.489 1.00 77.00 93 ALA A C 1
ATOM 738 O O . ALA A 1 93 ? 0.609 11.194 19.569 1.00 77.00 93 ALA A O 1
ATOM 739 N N . TYR A 1 94 ? -0.421 9.335 20.288 1.00 74.50 94 TYR A N 1
ATOM 740 C CA . TYR A 1 94 ? -1.305 10.003 21.246 1.00 74.50 94 TYR A CA 1
ATOM 741 C C . TYR A 1 94 ? -1.001 9.655 22.706 1.00 74.50 94 TYR A C 1
ATOM 743 O O . TYR A 1 94 ? -1.841 9.916 23.568 1.00 74.50 94 TYR A O 1
ATOM 751 N N . ARG A 1 95 ? 0.203 9.136 23.004 1.00 68.81 95 ARG A N 1
ATOM 752 C CA . ARG A 1 95 ? 0.649 8.715 24.349 1.00 68.81 95 ARG A CA 1
ATOM 753 C C . ARG A 1 95 ? 0.402 9.769 25.442 1.00 68.81 95 ARG A C 1
ATOM 755 O O . ARG A 1 95 ? 0.187 9.419 26.597 1.00 68.81 95 ARG A O 1
ATOM 762 N N . SER A 1 96 ? 0.390 11.048 25.065 1.00 59.97 96 SER A N 1
ATOM 763 C CA . SER A 1 96 ? 0.229 12.198 25.968 1.00 59.97 96 SER A CA 1
ATOM 764 C C . SER A 1 96 ? -1.114 12.932 25.826 1.00 59.97 96 SER A C 1
ATOM 766 O O . SER A 1 96 ? -1.266 14.023 26.369 1.00 59.97 96 SER A O 1
ATOM 768 N N . SER A 1 97 ? -2.081 12.398 25.071 1.00 59.03 97 SER A N 1
ATOM 769 C CA . SER A 1 97 ? -3.357 13.078 24.813 1.00 59.03 97 SER A CA 1
ATOM 770 C C . SER A 1 97 ? -4.392 12.743 25.898 1.00 59.03 97 SER A C 1
ATOM 772 O O . SER A 1 97 ? -4.840 11.601 25.971 1.00 59.03 97 SER A O 1
ATOM 774 N N . PRO A 1 98 ? -4.863 13.718 26.703 1.00 51.78 98 PRO A N 1
ATOM 775 C CA . PRO A 1 98 ? -5.908 13.503 27.711 1.00 51.78 98 PRO A CA 1
ATOM 776 C C . PRO A 1 98 ? -7.325 13.419 27.106 1.00 51.78 98 PRO A C 1
ATOM 778 O O . PRO A 1 98 ? -8.319 13.475 27.829 1.00 51.78 98 PRO A O 1
ATOM 781 N N . LYS A 1 99 ? -7.455 13.348 25.773 1.00 55.16 99 LYS A N 1
ATOM 782 C CA . LYS A 1 99 ? -8.750 13.377 25.086 1.00 55.16 99 LYS A CA 1
ATOM 783 C C . LYS A 1 99 ? -9.351 11.976 25.013 1.00 55.16 99 LYS A C 1
ATOM 785 O O . LYS A 1 99 ? -8.741 11.060 24.476 1.00 55.16 99 LYS A O 1
ATOM 790 N N . SER A 1 100 ? -10.605 11.852 25.450 1.00 55.97 100 SER A N 1
ATOM 791 C CA . SER A 1 100 ? -11.413 10.630 25.318 1.00 55.97 100 SER A CA 1
ATOM 792 C C . SER A 1 100 ? -11.669 10.215 23.865 1.00 55.97 100 SER A C 1
ATOM 794 O O . SER A 1 100 ? -12.116 9.104 23.626 1.00 55.97 100 SER A O 1
ATOM 796 N N . ARG A 1 101 ? -11.391 11.087 22.885 1.00 57.75 101 ARG A N 1
ATOM 797 C CA . ARG A 1 101 ? -11.512 10.801 21.453 1.00 57.75 101 ARG A CA 1
ATOM 798 C C . ARG A 1 101 ? -10.193 11.047 20.730 1.00 57.75 101 ARG A C 1
ATOM 800 O O . ARG A 1 101 ? -9.571 12.097 20.900 1.00 57.75 101 ARG A O 1
ATOM 807 N N . LEU A 1 102 ? -9.803 10.077 19.914 1.00 63.31 102 LEU A N 1
ATOM 808 C CA . LEU A 1 102 ? -8.631 10.123 19.057 1.00 63.31 102 LEU A CA 1
ATOM 809 C C . LEU A 1 102 ? -8.961 10.990 17.835 1.00 63.31 102 LEU A C 1
ATOM 811 O O . LEU A 1 102 ? -9.985 10.758 17.183 1.00 63.31 102 LEU A O 1
ATOM 815 N N . PRO A 1 103 ? -8.154 12.018 17.528 1.00 65.44 103 PRO A N 1
ATOM 816 C CA . PRO A 1 103 ? -8.362 12.797 16.318 1.00 65.44 103 PRO A CA 1
ATOM 817 C C . PRO A 1 103 ? -8.127 11.910 15.090 1.00 65.44 103 PRO A C 1
ATOM 819 O O . PRO A 1 103 ? -7.378 10.934 15.149 1.00 65.44 103 PRO A O 1
ATOM 822 N N . LEU A 1 104 ? -8.772 12.247 13.970 1.00 67.00 104 LEU A N 1
ATOM 823 C CA . LEU A 1 104 ? -8.464 11.583 12.707 1.00 67.00 104 LEU A CA 1
ATOM 824 C C . LEU A 1 104 ? -6.979 11.795 12.375 1.00 67.00 104 LEU A C 1
ATOM 826 O O . LEU A 1 104 ? -6.467 12.899 12.601 1.00 67.00 104 LEU A O 1
ATOM 830 N N . PRO A 1 105 ? -6.293 10.771 11.838 1.00 69.81 105 PRO A N 1
ATOM 831 C CA . PRO A 1 105 ? -4.952 10.938 11.307 1.00 69.81 105 PRO A CA 1
ATOM 832 C C . PRO A 1 105 ? -4.929 12.088 10.299 1.00 69.81 105 PRO A C 1
ATOM 834 O O . PRO A 1 105 ? -5.849 12.225 9.490 1.00 69.81 105 PRO A O 1
ATOM 837 N N . ALA A 1 106 ? -3.883 12.912 10.336 1.00 68.56 106 ALA A N 1
ATOM 838 C CA . ALA A 1 106 ? -3.707 13.945 9.326 1.00 68.56 106 ALA A CA 1
ATOM 839 C C . ALA A 1 106 ? -3.604 13.290 7.940 1.00 68.56 106 ALA A C 1
ATOM 841 O O . ALA A 1 106 ? -2.855 12.331 7.751 1.00 68.56 106 ALA A O 1
ATOM 842 N N . THR A 1 107 ? -4.345 13.806 6.960 1.00 65.69 107 THR A N 1
ATOM 843 C CA . THR A 1 107 ? -4.229 13.350 5.574 1.00 65.69 107 THR A CA 1
ATOM 844 C C . THR A 1 107 ? -2.963 13.937 4.966 1.00 65.69 107 THR A C 1
ATOM 846 O O . THR A 1 107 ? -2.981 15.018 4.386 1.00 65.69 107 THR A O 1
ATOM 849 N N . THR A 1 108 ? -1.849 13.230 5.125 1.00 64.56 108 THR A N 1
ATOM 850 C CA . THR A 1 108 ? -0.532 13.607 4.585 1.00 64.56 108 THR A CA 1
ATOM 851 C C . THR A 1 108 ? -0.453 13.459 3.063 1.00 64.56 108 THR A C 1
ATOM 853 O O . THR A 1 108 ? 0.472 13.979 2.448 1.00 64.56 108 THR A O 1
ATOM 856 N N . GLY A 1 109 ? -1.400 12.733 2.449 1.00 67.00 109 GLY A N 1
ATOM 857 C CA . GLY A 1 109 ? -1.372 12.388 1.022 1.00 67.00 109 GLY A CA 1
ATOM 858 C C . GLY A 1 109 ? -0.244 11.421 0.646 1.00 67.00 109 GLY A C 1
ATOM 859 O O . GLY A 1 109 ? -0.087 11.103 -0.526 1.00 67.00 109 GLY A O 1
ATOM 860 N N . GLN A 1 110 ? 0.526 10.953 1.630 1.00 76.25 110 GLN A N 1
ATOM 861 C CA . GLN A 1 110 ? 1.648 10.045 1.446 1.00 76.25 110 GLN A CA 1
ATOM 862 C C . GLN A 1 110 ? 1.275 8.647 1.916 1.00 76.25 110 GLN A C 1
ATOM 864 O O . GLN A 1 110 ? 0.619 8.472 2.942 1.00 76.25 110 GLN A O 1
ATOM 869 N N . TRP A 1 111 ? 1.732 7.659 1.161 1.00 82.44 111 TRP A N 1
ATOM 870 C CA . TRP A 1 111 ? 1.556 6.252 1.472 1.00 82.44 111 TRP A CA 1
ATOM 871 C C . TRP A 1 111 ? 2.752 5.727 2.273 1.00 82.44 111 TRP A C 1
ATOM 873 O O . TRP A 1 111 ? 3.900 5.979 1.907 1.00 82.44 111 TRP A O 1
ATOM 883 N N . SER A 1 112 ? 2.503 5.003 3.368 1.00 84.25 112 SER A N 1
ATOM 884 C CA . SER A 1 112 ? 3.560 4.371 4.173 1.00 84.25 112 SER A CA 1
ATOM 885 C C . SER A 1 112 ? 3.028 3.249 5.067 1.00 84.25 112 SER A C 1
ATOM 887 O O . SER A 1 112 ? 1.942 3.354 5.637 1.00 84.25 112 SER A O 1
ATOM 889 N N . LEU A 1 113 ? 3.843 2.205 5.275 1.00 84.62 113 LEU A N 1
ATOM 890 C CA . LEU A 1 113 ? 3.558 1.088 6.192 1.00 84.62 113 LEU A CA 1
ATOM 891 C C . LEU A 1 113 ? 3.227 1.500 7.626 1.00 84.62 113 LEU A C 1
ATOM 893 O O . LEU A 1 113 ? 2.567 0.744 8.346 1.00 84.62 113 LEU A O 1
ATOM 897 N N . ASN A 1 114 ? 3.772 2.635 8.057 1.00 85.50 114 ASN A N 1
ATOM 898 C CA . ASN A 1 114 ? 3.703 3.119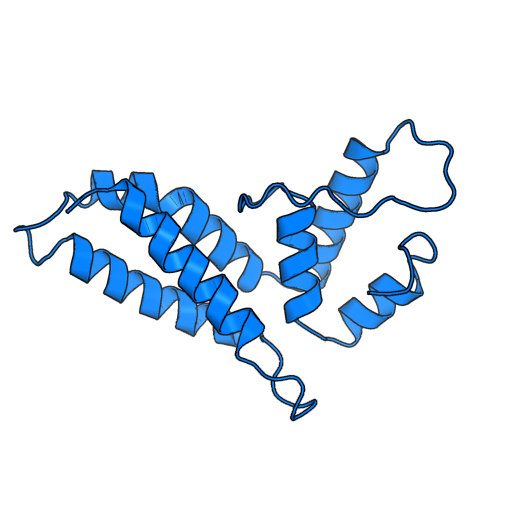 9.432 1.00 85.50 114 ASN A CA 1
ATOM 899 C C . ASN A 1 114 ? 2.945 4.448 9.536 1.00 85.50 114 ASN A C 1
ATOM 901 O O . ASN A 1 114 ? 3.009 5.118 10.564 1.00 85.50 114 ASN A O 1
ATOM 905 N N . ASP A 1 115 ? 2.243 4.842 8.476 1.00 87.56 115 ASP A N 1
ATOM 906 C CA . ASP A 1 115 ? 1.389 6.020 8.484 1.00 87.56 115 ASP A CA 1
ATOM 907 C C . ASP A 1 115 ? -0.041 5.645 8.901 1.00 87.56 115 ASP A C 1
ATOM 909 O O . ASP A 1 115 ? -0.668 4.733 8.356 1.00 87.56 115 ASP A O 1
ATOM 913 N N . LEU A 1 116 ? -0.571 6.370 9.889 1.00 86.50 116 LEU A N 1
ATOM 914 C CA . LEU A 1 116 ? -1.903 6.120 10.440 1.00 86.50 116 LEU A CA 1
ATOM 915 C C . LEU A 1 116 ? -3.012 6.332 9.401 1.00 86.50 116 LEU A C 1
ATOM 917 O O . LEU A 1 116 ? -4.004 5.607 9.418 1.00 86.50 116 LEU A O 1
ATOM 921 N N . ASN A 1 117 ? -2.858 7.301 8.495 1.00 84.19 117 ASN A N 1
ATOM 922 C CA . ASN A 1 117 ? -3.833 7.563 7.436 1.00 84.19 117 ASN A CA 1
ATOM 923 C C . ASN A 1 117 ? -3.840 6.423 6.400 1.00 84.19 117 ASN A C 1
ATOM 925 O O . ASN A 1 117 ? -4.910 5.955 6.023 1.00 84.19 117 ASN A O 1
ATOM 929 N N . THR A 1 118 ? -2.675 5.901 6.018 1.00 87.38 118 THR A N 1
ATOM 930 C CA . THR A 1 118 ? -2.537 4.733 5.133 1.00 87.38 118 THR A CA 1
ATOM 931 C C . THR A 1 118 ? -3.254 3.506 5.701 1.00 87.38 118 THR A C 1
ATOM 933 O O . THR A 1 118 ? -4.086 2.902 5.025 1.00 87.38 118 THR A O 1
ATOM 936 N N . LEU A 1 119 ? -2.999 3.165 6.968 1.00 87.81 119 LEU A N 1
ATOM 937 C CA . LEU A 1 119 ? -3.655 2.032 7.631 1.00 87.81 119 LEU A CA 1
ATOM 938 C C . LEU A 1 119 ? -5.168 2.239 7.757 1.00 87.81 119 LEU A C 1
ATOM 940 O O . LEU A 1 119 ? -5.940 1.314 7.509 1.00 87.81 119 LEU A O 1
ATOM 944 N N . LEU A 1 120 ? -5.599 3.458 8.098 1.00 83.12 120 LEU A N 1
ATOM 945 C CA . LEU A 1 120 ? -7.017 3.798 8.180 1.00 83.12 120 LEU A CA 1
ATOM 946 C C . LEU A 1 120 ? -7.716 3.630 6.824 1.00 83.12 120 LEU A C 1
ATOM 948 O O . LEU A 1 120 ? -8.810 3.073 6.778 1.00 83.12 120 LEU A O 1
ATOM 952 N N . ARG A 1 121 ? -7.086 4.060 5.723 1.00 82.44 121 ARG A N 1
ATOM 953 C CA . ARG A 1 121 ? -7.606 3.870 4.359 1.00 82.44 121 ARG A CA 1
ATOM 954 C C . ARG A 1 121 ? -7.782 2.390 4.031 1.00 82.44 121 ARG A C 1
ATOM 956 O O . ARG A 1 121 ? -8.879 1.996 3.651 1.00 82.44 121 ARG A O 1
ATOM 963 N N . VAL A 1 122 ? -6.752 1.570 4.262 1.00 84.38 122 VAL A N 1
ATOM 964 C CA . VAL A 1 122 ? -6.807 0.115 4.025 1.00 84.38 122 VAL A CA 1
ATOM 965 C C . VAL A 1 122 ? -7.943 -0.538 4.817 1.00 84.38 122 VAL A C 1
ATOM 967 O O . VAL A 1 122 ? -8.712 -1.315 4.255 1.00 84.38 122 VAL A O 1
ATOM 970 N N . LEU A 1 123 ? -8.105 -0.195 6.101 1.00 82.94 123 LEU A N 1
ATOM 971 C CA . LEU A 1 123 ? -9.212 -0.702 6.920 1.00 82.94 123 LEU A CA 1
ATOM 972 C C . LEU A 1 123 ? -10.576 -0.274 6.363 1.00 82.94 123 LEU A C 1
ATOM 974 O O . LEU A 1 123 ? -11.477 -1.102 6.253 1.00 82.94 123 LEU A O 1
ATOM 978 N N . CYS A 1 124 ? -10.725 0.992 5.967 1.00 77.62 124 CYS A N 1
ATOM 979 C CA . CYS A 1 124 ? -11.958 1.498 5.363 1.00 77.62 124 CYS A CA 1
ATOM 980 C C . CYS A 1 124 ? -12.311 0.793 4.043 1.00 77.62 124 CYS A C 1
ATOM 982 O O . CYS A 1 124 ? -13.494 0.591 3.775 1.00 77.62 124 CYS A O 1
ATOM 984 N N . TYR A 1 125 ? -11.322 0.392 3.239 1.00 75.38 125 TYR A N 1
ATOM 985 C CA . TYR A 1 125 ? -11.558 -0.323 1.979 1.00 75.38 125 TYR A CA 1
ATOM 986 C C . TYR A 1 125 ? -12.021 -1.769 2.171 1.00 75.38 125 TYR A C 1
ATOM 988 O O . TYR A 1 125 ? -12.767 -2.291 1.344 1.00 75.38 125 TYR A O 1
ATOM 996 N N . ARG A 1 126 ? -11.627 -2.406 3.277 1.00 75.81 126 ARG A N 1
ATOM 997 C CA . ARG A 1 126 ? -11.929 -3.816 3.554 1.00 75.81 126 ARG A CA 1
ATOM 998 C C . ARG A 1 126 ? -13.336 -4.100 4.04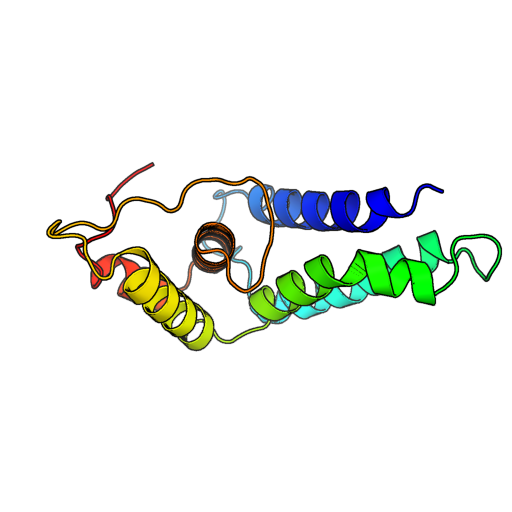0 1.00 75.81 126 ARG A C 1
ATOM 1000 O O . ARG A 1 126 ? -13.676 -5.270 4.098 1.00 75.81 126 ARG A O 1
ATOM 1007 N N . ASN A 1 127 ? -14.099 -3.076 4.439 1.00 65.31 127 ASN A N 1
ATOM 1008 C CA . ASN A 1 127 ? -15.519 -3.116 4.835 1.00 65.31 127 ASN A CA 1
ATOM 1009 C C . ASN A 1 127 ? -16.024 -4.438 5.481 1.00 65.31 127 ASN A C 1
ATOM 1011 O O . ASN A 1 127 ? -17.139 -4.880 5.215 1.00 65.31 127 ASN A O 1
ATOM 1015 N N . ASP A 1 128 ? -15.207 -5.072 6.326 1.00 70.19 128 ASP A N 1
ATOM 1016 C CA . ASP A 1 128 ? -15.489 -6.349 6.991 1.00 70.19 128 ASP A CA 1
ATOM 1017 C C . ASP A 1 128 ? -16.160 -6.081 8.355 1.00 70.19 128 ASP A C 1
ATOM 1019 O O . ASP A 1 128 ? -15.991 -5.026 8.982 1.00 70.19 128 ASP A O 1
ATOM 1023 N N . ASP A 1 129 ? -16.927 -7.047 8.850 1.00 67.69 129 ASP A N 1
ATOM 1024 C CA . ASP A 1 129 ? -17.482 -7.076 10.199 1.00 67.69 129 ASP A CA 1
ATOM 1025 C C . ASP A 1 129 ? -16.411 -6.878 11.279 1.00 67.69 129 ASP A C 1
ATOM 1027 O O . ASP A 1 129 ? -16.697 -6.263 12.311 1.00 67.69 129 ASP A O 1
ATOM 1031 N N . SER A 1 130 ? -15.184 -7.364 11.068 1.00 69.12 130 SER A N 1
ATOM 1032 C CA . SER A 1 130 ? -14.041 -7.128 11.968 1.00 69.12 130 SER A CA 1
ATOM 1033 C C . SER A 1 130 ? -13.708 -5.632 12.088 1.00 69.12 130 SER A C 1
ATOM 1035 O O . SER A 1 130 ? -13.636 -5.093 13.197 1.00 69.12 130 SER A O 1
ATOM 1037 N N . VAL A 1 131 ? -13.642 -4.925 10.957 1.00 71.31 131 VAL A N 1
ATOM 1038 C CA . VAL A 1 131 ? -13.438 -3.471 10.870 1.00 71.31 131 VAL A CA 1
ATOM 1039 C C . VAL A 1 131 ? -14.602 -2.723 11.519 1.00 71.31 131 VAL A C 1
ATOM 1041 O O . VAL A 1 131 ? -14.405 -1.813 12.327 1.00 71.31 131 VAL A O 1
ATOM 1044 N N . SER A 1 132 ? -15.835 -3.148 11.240 1.00 71.31 132 SER A N 1
ATOM 1045 C CA . SER A 1 132 ? -17.034 -2.568 11.847 1.00 71.31 132 SER A CA 1
ATOM 1046 C C . SER A 1 132 ? -17.053 -2.743 13.369 1.00 71.31 132 SER A C 1
ATOM 1048 O O . SER A 1 132 ? -17.395 -1.810 14.098 1.00 71.31 132 SER A O 1
ATOM 1050 N N . LYS A 1 133 ? -16.666 -3.918 13.881 1.00 72.81 133 LYS A N 1
ATOM 1051 C CA . LYS A 1 133 ? -16.518 -4.181 15.323 1.00 72.81 133 LYS A CA 1
ATOM 1052 C C . LYS A 1 133 ? -15.400 -3.339 15.927 1.00 72.81 133 LYS A C 1
ATOM 1054 O O . LYS A 1 133 ? -15.579 -2.827 17.032 1.00 72.81 133 LYS A O 1
ATOM 1059 N N . PHE A 1 134 ? -14.285 -3.174 15.216 1.00 73.31 134 PHE A N 1
ATOM 1060 C CA . PHE A 1 134 ? -13.182 -2.317 15.634 1.00 73.31 134 PHE A CA 1
ATOM 1061 C C . PHE A 1 134 ? -13.640 -0.865 15.799 1.00 73.31 134 PHE A C 1
ATOM 1063 O O . PHE A 1 134 ? -13.506 -0.323 16.893 1.00 73.31 134 PHE A O 1
ATOM 1070 N N . PHE A 1 135 ? -14.265 -0.266 14.781 1.00 69.69 135 PHE A N 1
ATOM 1071 C CA . PHE A 1 135 ? -14.757 1.114 14.859 1.00 69.69 135 PHE A CA 1
ATOM 1072 C C . PHE A 1 135 ? -15.900 1.297 15.866 1.00 69.69 135 PHE A C 1
ATOM 1074 O O . PHE A 1 135 ? -16.017 2.362 16.465 1.00 69.69 135 PHE A O 1
ATOM 1081 N N . LYS A 1 136 ? -16.737 0.274 16.091 1.00 67.94 136 LYS A N 1
ATOM 1082 C CA . LYS A 1 136 ? -17.796 0.314 17.117 1.00 67.94 136 LYS A CA 1
ATOM 1083 C C . LYS A 1 136 ? -17.243 0.240 18.542 1.00 67.94 136 LYS A C 1
ATOM 1085 O O . LYS A 1 136 ? -17.746 0.948 19.400 1.00 67.94 136 LYS A O 1
ATOM 1090 N N . LYS A 1 137 ? -16.237 -0.608 18.800 1.00 63.22 137 LYS A N 1
ATOM 1091 C CA . LYS A 1 137 ? -15.571 -0.717 20.115 1.00 63.22 137 LYS A CA 1
ATOM 1092 C C . LYS A 1 137 ? -14.616 0.442 20.381 1.00 63.22 137 LYS A C 1
ATOM 1094 O O . LYS A 1 137 ? -14.397 0.809 21.530 1.00 63.22 137 LYS A O 1
ATOM 1099 N N . ALA A 1 138 ? -14.034 1.008 19.331 1.00 59.69 138 ALA A N 1
ATOM 1100 C CA . ALA A 1 138 ? -13.267 2.233 19.410 1.00 59.69 138 ALA A CA 1
ATOM 1101 C C . ALA A 1 138 ? -14.232 3.431 19.454 1.00 59.69 138 ALA A C 1
ATOM 1103 O O . ALA A 1 138 ? -14.288 4.227 18.520 1.00 59.69 138 ALA A O 1
ATOM 1104 N N . ASP A 1 139 ? -14.959 3.600 20.567 1.00 50.03 139 ASP A N 1
ATOM 1105 C CA . ASP A 1 139 ? -15.832 4.760 20.863 1.00 50.03 139 ASP A CA 1
ATOM 1106 C C . ASP A 1 139 ? -15.108 6.129 20.825 1.00 50.03 139 ASP A C 1
ATOM 1108 O O . ASP A 1 139 ? -15.705 7.189 21.038 1.00 50.03 139 ASP A O 1
ATOM 1112 N N . ASN A 1 140 ? -13.817 6.109 20.493 1.00 52.12 140 ASN A N 1
ATOM 1113 C CA . ASN A 1 140 ? -12.906 7.233 20.459 1.00 52.12 140 ASN A CA 1
ATOM 1114 C C . ASN A 1 140 ? -12.721 7.821 19.049 1.00 52.12 140 ASN A C 1
ATOM 1116 O O . ASN A 1 140 ? -12.136 8.894 18.953 1.00 52.12 140 ASN A O 1
ATOM 1120 N N . PHE A 1 141 ? -13.194 7.185 17.969 1.00 49.84 141 PHE A N 1
ATOM 1121 C CA . PHE A 1 141 ? -13.115 7.779 16.624 1.00 49.84 141 PHE A CA 1
ATOM 1122 C C . PHE A 1 141 ? -14.345 8.646 16.314 1.00 49.84 141 PHE A C 1
ATOM 1124 O O . PHE A 1 141 ? -15.469 8.288 16.685 1.00 49.84 141 PHE A O 1
ATOM 1131 N N . PRO A 1 142 ? -14.176 9.801 15.642 1.00 47.22 142 PRO A N 1
ATOM 1132 C CA . PRO A 1 142 ? -15.303 10.641 15.262 1.00 47.22 142 PRO A CA 1
ATOM 1133 C C . PRO A 1 142 ? -16.247 9.878 14.326 1.00 47.22 142 PRO A C 1
ATOM 1135 O O . PRO A 1 142 ? -15.879 9.446 13.236 1.00 47.22 142 PRO A O 1
ATOM 1138 N N . LYS A 1 143 ? -17.497 9.713 14.767 1.00 43.53 143 LYS A N 1
ATOM 1139 C CA . LYS A 1 143 ? -18.574 9.111 13.978 1.00 43.53 143 LYS A CA 1
ATOM 1140 C C . LYS A 1 143 ? -19.121 10.159 12.999 1.00 43.53 143 LYS A C 1
ATOM 1142 O O . LYS A 1 143 ? -20.057 10.865 13.363 1.00 43.53 143 LYS A O 1
ATOM 1147 N N . LYS A 1 144 ? -18.509 10.260 11.809 1.00 38.75 144 LYS A N 1
ATOM 1148 C CA . LYS A 1 144 ? -19.081 10.618 10.482 1.00 38.75 144 LYS A CA 1
ATOM 1149 C C . LYS A 1 144 ? -18.065 11.333 9.577 1.00 38.75 144 LYS A C 1
ATOM 1151 O O . LYS A 1 144 ? -17.335 12.204 10.041 1.00 38.75 144 LYS A O 1
ATOM 1156 N N . ILE A 1 145 ? -18.120 10.974 8.290 1.00 34.72 145 ILE A N 1
ATOM 1157 C CA . ILE A 1 145 ? -17.919 11.876 7.143 1.00 34.72 145 ILE A CA 1
ATOM 1158 C C . ILE A 1 145 ? -19.311 12.391 6.770 1.00 34.72 145 ILE A C 1
ATOM 1160 O O . ILE A 1 145 ? -20.252 11.560 6.829 1.00 34.72 145 ILE A O 1
#